Protein AF-A0A3G1DGI2-F1 (afdb_monomer_lite)

Organism: Pseudomonas aeruginosa (NCBI:txid287)

Sequence (39 aa):
MQKADWQIVQIWPDFVVEVNCNGGGHRRVYHDGRIELID

Foldseek 3Di:
DPDFDWDFPADDPFWTWTARPVPGWIWTQGPVRDIDTDD

Radius of gyration: 10.0 Å; chains: 1; bounding box: 22×23×21 Å

Secondary structure (DSSP, 8-state):
-PPP-EEEEEE-SSEEEEEETTT--EEEEETTS-EEEE-

Structure (mmCIF, N/CA/C/O backbone):
data_AF-A0A3G1DGI2-F1
#
_entry.id   AF-A0A3G1DGI2-F1
#
loop_
_atom_site.group_PDB
_atom_site.id
_atom_site.type_symbol
_atom_site.label_atom_id
_atom_site.label_alt_id
_atom_site.label_comp_id
_atom_site.label_asym_id
_atom_site.label_entity_id
_atom_site.label_seq_id
_atom_site.pd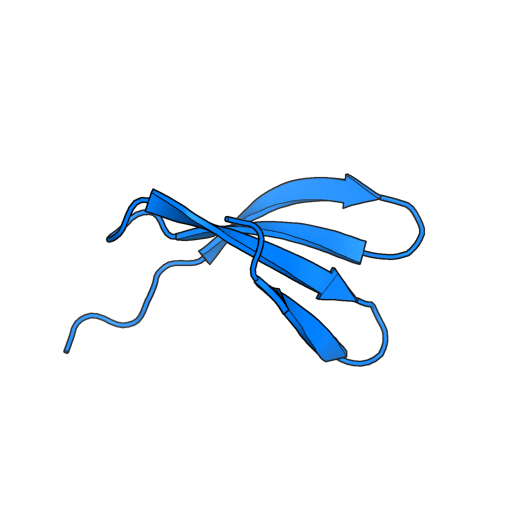bx_PDB_ins_code
_atom_site.Cartn_x
_atom_site.Cartn_y
_atom_site.Cartn_z
_atom_site.occupancy
_atom_site.B_iso_or_equiv
_atom_site.auth_seq_id
_atom_site.auth_comp_id
_atom_site.auth_asym_id
_atom_site.auth_atom_id
_atom_site.pdbx_PDB_model_num
ATOM 1 N N . MET A 1 1 ? 6.667 -16.949 -10.248 1.00 49.72 1 MET A N 1
ATOM 2 C CA . MET A 1 1 ? 6.141 -15.600 -9.959 1.00 49.72 1 MET A CA 1
ATOM 3 C C . MET A 1 1 ? 6.598 -15.258 -8.549 1.00 49.72 1 MET A C 1
ATOM 5 O O . MET A 1 1 ? 6.142 -15.913 -7.621 1.00 49.72 1 MET A O 1
ATOM 9 N N . GLN A 1 2 ? 7.604 -14.393 -8.381 1.00 55.28 2 GLN A N 1
ATOM 10 C CA . GLN A 1 2 ? 8.028 -13.999 -7.031 1.00 55.28 2 GLN A CA 1
ATOM 11 C C . GLN A 1 2 ? 6.873 -13.223 -6.388 1.00 55.28 2 GLN A C 1
ATOM 13 O O . GLN A 1 2 ? 6.285 -12.352 -7.029 1.00 55.28 2 GLN A O 1
ATOM 18 N N . LYS A 1 3 ? 6.483 -13.600 -5.168 1.00 59.81 3 LYS A N 1
ATOM 19 C CA . LYS A 1 3 ? 5.446 -12.894 -4.409 1.00 59.81 3 LYS A CA 1
ATOM 20 C C . LYS A 1 3 ? 5.948 -11.464 -4.184 1.00 59.81 3 LYS A C 1
ATOM 22 O O . LYS A 1 3 ? 7.107 -11.290 -3.818 1.00 59.81 3 LYS A O 1
ATOM 27 N N . ALA A 1 4 ? 5.124 -10.457 -4.471 1.00 68.69 4 ALA A N 1
ATOM 28 C CA . ALA A 1 4 ? 5.501 -9.071 -4.210 1.00 68.69 4 ALA A CA 1
ATOM 29 C C . ALA A 1 4 ? 5.807 -8.919 -2.713 1.00 68.69 4 ALA A C 1
ATOM 31 O O . ALA A 1 4 ? 4.964 -9.266 -1.880 1.00 68.69 4 ALA A O 1
ATOM 32 N N . ASP A 1 5 ? 7.025 -8.478 -2.404 1.00 88.06 5 ASP A N 1
ATOM 33 C CA . ASP A 1 5 ? 7.473 -8.233 -1.040 1.00 88.06 5 ASP A CA 1
ATOM 34 C C . ASP A 1 5 ? 7.168 -6.772 -0.714 1.00 88.06 5 ASP A C 1
ATOM 36 O O . ASP A 1 5 ? 7.825 -5.860 -1.220 1.00 88.06 5 ASP A O 1
ATOM 40 N N . TRP A 1 6 ? 6.079 -6.570 0.023 1.00 92.56 6 TRP A N 1
ATOM 41 C CA . TRP A 1 6 ? 5.587 -5.255 0.408 1.00 92.56 6 TRP A CA 1
ATOM 42 C C . TRP A 1 6 ? 6.075 -4.935 1.814 1.00 92.56 6 TRP A C 1
ATOM 44 O O . TRP A 1 6 ? 5.791 -5.681 2.749 1.00 92.56 6 TRP A O 1
ATOM 54 N N . GLN A 1 7 ? 6.790 -3.823 1.958 1.00 94.25 7 GLN A N 1
ATOM 55 C CA . GLN A 1 7 ? 7.353 -3.383 3.233 1.00 94.25 7 GLN A CA 1
ATOM 56 C C . GLN A 1 7 ? 6.751 -2.043 3.639 1.00 94.25 7 GLN A C 1
ATOM 58 O O . GLN A 1 7 ? 6.690 -1.122 2.823 1.00 94.25 7 GLN A O 1
ATOM 63 N N . ILE A 1 8 ? 6.318 -1.927 4.896 1.00 94.75 8 ILE A N 1
ATOM 64 C CA . ILE A 1 8 ? 5.781 -0.678 5.445 1.00 94.7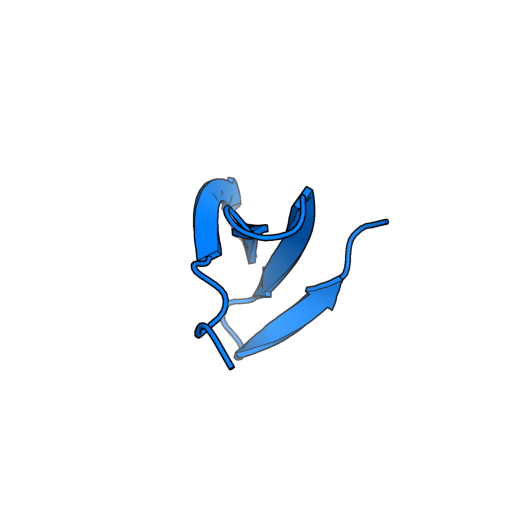5 8 ILE A CA 1
ATOM 65 C C . ILE A 1 8 ? 6.927 0.322 5.596 1.00 94.75 8 ILE A C 1
ATOM 67 O O . ILE A 1 8 ? 7.890 0.069 6.318 1.00 94.75 8 ILE A O 1
ATOM 71 N N . VAL A 1 9 ? 6.799 1.475 4.945 1.00 94.88 9 VAL A N 1
ATOM 72 C CA . VAL A 1 9 ? 7.789 2.562 5.009 1.00 94.88 9 VAL A CA 1
ATOM 73 C C . VAL A 1 9 ? 7.275 3.783 5.766 1.00 94.88 9 VAL A C 1
ATOM 75 O O . VAL A 1 9 ? 8.069 4.587 6.247 1.00 94.88 9 VAL A O 1
ATOM 78 N N . GLN A 1 10 ? 5.952 3.929 5.895 1.00 95.56 10 GLN A N 1
ATOM 79 C CA . GLN A 1 10 ? 5.337 5.032 6.627 1.00 95.56 10 GLN A CA 1
ATOM 80 C C . GLN A 1 10 ? 3.989 4.622 7.221 1.00 95.56 10 GLN A C 1
ATOM 82 O O . GLN A 1 10 ? 3.225 3.886 6.599 1.00 95.56 10 GLN A O 1
ATOM 87 N N . ILE A 1 11 ? 3.684 5.134 8.412 1.00 96.00 11 ILE A N 1
ATOM 88 C CA . ILE A 1 11 ? 2.427 4.888 9.121 1.00 96.00 11 ILE A CA 1
ATOM 89 C C . ILE A 1 11 ? 1.685 6.217 9.262 1.00 96.00 11 ILE A C 1
ATOM 91 O O . ILE A 1 11 ? 2.254 7.195 9.749 1.00 96.00 11 ILE A O 1
ATOM 95 N N . TRP A 1 12 ? 0.421 6.236 8.849 1.00 95.56 12 TRP A N 1
ATOM 96 C CA . TRP A 1 12 ? -0.512 7.347 9.009 1.00 95.56 12 TRP A CA 1
ATOM 97 C C . TRP A 1 12 ? -1.699 6.904 9.877 1.00 95.56 12 TRP A C 1
ATOM 99 O O . TRP A 1 12 ? -1.921 5.701 10.033 1.00 95.56 12 TRP A O 1
ATOM 109 N N . PRO A 1 13 ? -2.485 7.842 10.438 1.00 96.00 13 PRO A N 1
ATOM 110 C CA . PRO A 1 13 ? -3.657 7.488 11.236 1.00 96.00 13 PRO A CA 1
ATOM 111 C C . PRO A 1 13 ? -4.640 6.570 10.498 1.00 96.00 13 PRO A C 1
ATOM 113 O O . PRO A 1 13 ? -5.146 5.627 11.098 1.00 96.00 13 PRO A O 1
ATOM 116 N N . ASP A 1 14 ? -4.842 6.792 9.195 1.00 95.88 14 ASP A N 1
ATOM 117 C CA . ASP A 1 14 ? -5.882 6.109 8.412 1.00 95.88 14 ASP A CA 1
ATOM 118 C C . ASP A 1 14 ? -5.359 4.978 7.507 1.00 95.88 14 ASP A C 1
ATOM 120 O O . ASP A 1 14 ? -6.140 4.142 7.044 1.00 95.88 14 ASP A O 1
ATOM 124 N N . PHE A 1 15 ? -4.053 4.951 7.222 1.00 96.50 15 PHE A N 1
ATOM 125 C CA . PHE A 1 15 ? -3.431 3.980 6.318 1.00 96.50 15 PHE A CA 1
ATOM 126 C C . PHE A 1 15 ? -1.935 3.798 6.595 1.00 96.50 15 PHE A C 1
ATOM 128 O O . PHE A 1 15 ? -1.287 4.624 7.232 1.00 96.50 15 PHE A O 1
ATOM 135 N N . VAL A 1 16 ? -1.351 2.740 6.045 1.00 97.44 16 VAL A N 1
ATOM 136 C CA . VAL A 1 16 ? 0.103 2.572 5.943 1.00 97.44 16 VAL A CA 1
ATOM 137 C C . VAL A 1 16 ? 0.543 2.697 4.492 1.00 97.44 16 VAL A C 1
ATOM 139 O O . VAL A 1 16 ? -0.206 2.352 3.578 1.00 97.44 16 VAL A O 1
ATOM 142 N N . VAL A 1 17 ? 1.749 3.211 4.268 1.00 95.56 17 VAL A N 1
ATOM 143 C CA . VAL A 1 17 ? 2.390 3.201 2.951 1.00 95.56 17 VAL A CA 1
ATOM 144 C C . VAL A 1 17 ? 3.316 2.003 2.883 1.00 95.56 17 VAL A C 1
ATOM 146 O O . VAL A 1 17 ? 4.192 1.845 3.737 1.00 95.56 17 VAL A O 1
ATOM 149 N N . GLU A 1 18 ? 3.146 1.196 1.845 1.00 95.94 18 GLU A N 1
ATOM 150 C CA . GLU A 1 18 ? 4.002 0.058 1.546 1.00 95.94 18 GLU A CA 1
ATOM 151 C C . GLU A 1 18 ? 4.714 0.235 0.206 1.00 95.94 18 GLU A C 1
ATOM 153 O O . GLU A 1 18 ? 4.149 0.777 -0.747 1.00 95.94 18 GLU 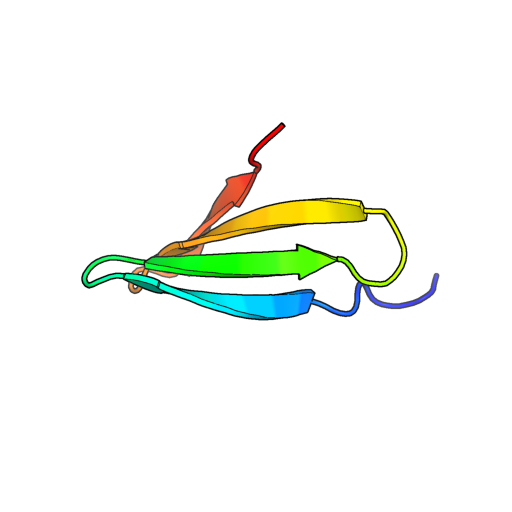A O 1
ATOM 158 N N . VAL A 1 19 ? 5.944 -0.271 0.127 1.00 94.06 19 VAL A N 1
ATOM 159 C CA . VAL A 1 19 ? 6.765 -0.289 -1.091 1.00 94.06 19 VAL A CA 1
ATOM 160 C C . VAL A 1 19 ? 6.989 -1.724 -1.536 1.00 94.06 19 VAL A C 1
ATOM 162 O O . VAL A 1 19 ? 7.292 -2.586 -0.715 1.00 94.06 19 VAL A O 1
ATOM 165 N N . ASN A 1 20 ? 6.867 -1.977 -2.838 1.00 93.19 20 ASN A N 1
ATOM 166 C CA . ASN A 1 20 ? 7.229 -3.249 -3.448 1.00 93.19 20 ASN A CA 1
ATOM 167 C C . ASN A 1 20 ? 8.736 -3.294 -3.710 1.00 93.19 20 ASN A C 1
ATOM 169 O O . ASN A 1 20 ? 9.226 -2.711 -4.683 1.00 93.19 20 ASN A O 1
ATOM 173 N N . CYS A 1 21 ? 9.458 -4.056 -2.895 1.00 86.44 21 CYS A N 1
ATOM 174 C CA . CYS A 1 21 ? 10.910 -4.202 -2.990 1.00 86.44 21 CYS A CA 1
ATOM 175 C C . CYS A 1 21 ? 11.382 -4.857 -4.300 1.00 86.44 21 CYS A C 1
ATOM 177 O O . CYS A 1 21 ? 12.537 -4.696 -4.683 1.00 86.44 21 CYS A O 1
ATOM 179 N N . ASN A 1 22 ? 10.493 -5.552 -5.015 1.00 87.81 22 ASN A N 1
ATOM 180 C CA . ASN A 1 22 ? 10.826 -6.288 -6.236 1.00 87.81 22 ASN A CA 1
ATOM 181 C C . ASN A 1 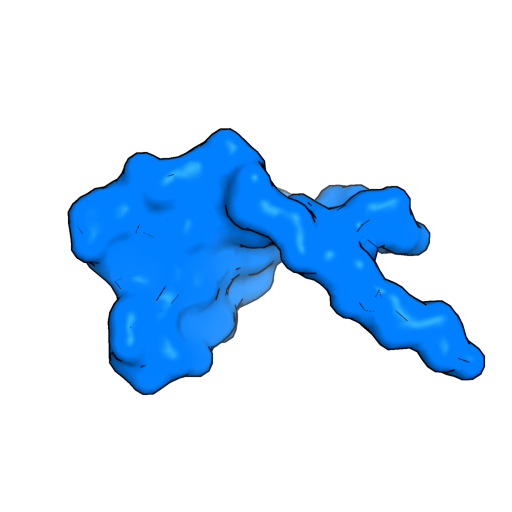22 ? 10.470 -5.534 -7.527 1.00 87.81 22 ASN A C 1
ATOM 183 O O . ASN A 1 22 ? 10.778 -6.019 -8.614 1.00 87.81 22 ASN A O 1
ATOM 187 N N . GLY A 1 23 ? 9.784 -4.390 -7.437 1.00 78.25 23 GLY A N 1
ATOM 188 C CA . GLY A 1 23 ? 9.234 -3.710 -8.617 1.00 78.25 23 GLY A CA 1
ATOM 189 C C . GLY A 1 23 ? 9.062 -2.199 -8.505 1.00 78.25 23 GLY A C 1
ATOM 190 O O . GLY A 1 23 ? 8.597 -1.593 -9.462 1.00 78.25 23 GLY A O 1
ATOM 191 N N . GLY A 1 24 ? 9.415 -1.585 -7.371 1.00 81.88 24 GLY A N 1
ATOM 192 C CA . GLY A 1 24 ? 9.456 -0.125 -7.231 1.00 81.88 24 GLY A CA 1
ATOM 193 C C . GLY A 1 24 ? 8.098 0.578 -7.120 1.00 81.88 24 GLY A C 1
ATOM 194 O O . GLY A 1 24 ? 8.045 1.797 -7.223 1.00 81.88 24 GLY A O 1
ATOM 195 N N . GLY A 1 25 ? 7.004 -0.158 -6.904 1.00 89.56 25 GLY A N 1
ATOM 196 C CA . GLY A 1 25 ? 5.662 0.413 -6.733 1.00 89.56 25 GLY A CA 1
ATOM 197 C C . GLY A 1 25 ? 5.353 0.809 -5.289 1.00 89.56 25 GLY A C 1
ATOM 198 O O . GLY A 1 25 ? 5.859 0.188 -4.354 1.00 89.56 25 GLY A O 1
ATOM 199 N N . HIS A 1 26 ? 4.468 1.790 -5.117 1.00 93.88 26 HIS A N 1
ATOM 200 C CA . HIS A 1 26 ? 3.971 2.234 -3.815 1.00 93.88 26 HIS A CA 1
ATOM 201 C C . HIS A 1 26 ? 2.471 1.946 -3.697 1.00 93.88 26 HIS A C 1
ATOM 203 O O . HIS A 1 26 ? 1.726 2.009 -4.678 1.00 93.88 26 HIS A O 1
ATOM 209 N N . ARG A 1 27 ? 2.001 1.641 -2.488 1.00 95.44 27 ARG A N 1
ATOM 210 C CA . ARG A 1 27 ? 0.566 1.522 -2.205 1.00 95.44 27 ARG A CA 1
ATOM 211 C C . ARG A 1 27 ? 0.213 2.045 -0.824 1.00 95.44 27 ARG A C 1
ATOM 213 O O . ARG A 1 27 ? 1.029 1.990 0.092 1.00 95.44 27 ARG A O 1
ATOM 220 N N . ARG A 1 28 ? -1.023 2.508 -0.670 1.00 97.31 28 ARG A N 1
ATOM 221 C CA . ARG A 1 28 ? -1.655 2.766 0.625 1.00 97.31 28 ARG A CA 1
ATOM 222 C C . ARG A 1 28 ? -2.517 1.576 0.993 1.00 97.31 28 ARG A C 1
ATOM 224 O O . ARG A 1 28 ? -3.292 1.113 0.159 1.00 97.31 28 ARG A O 1
ATOM 231 N N . VAL A 1 29 ? -2.399 1.111 2.227 1.00 96.62 29 VAL A N 1
ATOM 232 C CA . VAL A 1 29 ? -3.258 0.072 2.797 1.00 96.62 29 VAL A CA 1
ATOM 233 C C . VAL A 1 29 ? -4.020 0.688 3.959 1.00 96.62 29 VAL A C 1
ATOM 235 O O . VAL A 1 29 ? -3.420 1.098 4.950 1.00 96.62 29 VAL A O 1
ATOM 238 N N . TYR A 1 30 ? -5.333 0.797 3.806 1.00 97.12 30 TYR A N 1
ATOM 239 C CA . TYR A 1 30 ? -6.237 1.358 4.804 1.00 97.12 30 TYR A CA 1
ATOM 240 C C . TYR A 1 30 ? -6.639 0.291 5.829 1.00 97.12 30 TYR A C 1
ATOM 242 O O . TYR A 1 30 ? -6.610 -0.907 5.541 1.00 97.12 30 TYR A O 1
ATOM 250 N N . HIS A 1 31 ? -7.059 0.718 7.023 1.00 93.56 31 HIS A N 1
ATOM 251 C CA . HIS A 1 31 ? -7.486 -0.199 8.097 1.00 93.56 31 HIS A CA 1
ATOM 252 C C . HIS A 1 31 ? -8.716 -1.046 7.743 1.00 93.56 31 HIS A C 1
ATOM 254 O O . HIS A 1 31 ? -8.920 -2.109 8.323 1.00 93.56 31 HIS A O 1
ATOM 260 N N . ASP A 1 32 ? -9.523 -0.592 6.784 1.00 95.19 32 ASP A N 1
ATOM 261 C CA . ASP A 1 32 ? -10.677 -1.319 6.241 1.00 95.19 32 ASP A CA 1
ATOM 262 C C . ASP A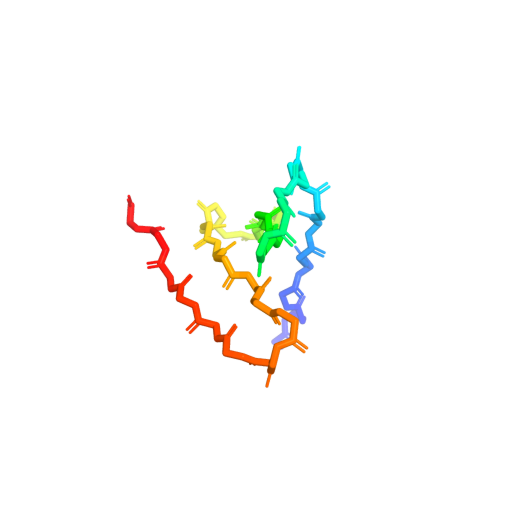 1 32 ? -10.291 -2.368 5.177 1.00 95.19 32 ASP A C 1
ATOM 264 O O . ASP A 1 32 ? -11.156 -3.052 4.630 1.00 95.19 32 ASP A O 1
ATOM 268 N N . GLY A 1 33 ? -8.995 -2.510 4.879 1.00 92.56 33 GLY A N 1
ATOM 269 C CA . GLY A 1 33 ? -8.465 -3.428 3.874 1.00 92.56 33 GLY A CA 1
ATOM 270 C C . GLY A 1 33 ? -8.455 -2.868 2.451 1.00 92.56 33 GLY A C 1
ATOM 271 O O . GLY A 1 33 ? -8.011 -3.565 1.535 1.00 92.56 33 GLY A O 1
ATOM 272 N N . ARG A 1 34 ? -8.903 -1.625 2.231 1.00 97.12 34 ARG A N 1
ATOM 273 C CA . ARG A 1 34 ? -8.793 -0.965 0.927 1.00 97.12 34 ARG A CA 1
ATOM 274 C C . ARG A 1 34 ? -7.324 -0.745 0.572 1.00 97.12 34 ARG A C 1
ATOM 276 O O . ARG A 1 34 ? -6.507 -0.390 1.421 1.00 97.12 34 ARG A O 1
ATOM 283 N N . ILE A 1 35 ? -6.999 -0.933 -0.705 1.00 96.06 35 ILE A N 1
ATOM 284 C CA . ILE A 1 35 ? -5.656 -0.716 -1.244 1.00 96.06 35 ILE A CA 1
ATOM 285 C C . ILE A 1 35 ? -5.740 0.294 -2.382 1.00 96.06 35 ILE A C 1
ATOM 287 O O . ILE A 1 35 ? -6.502 0.099 -3.327 1.00 96.06 35 ILE A O 1
ATOM 291 N N . GLU A 1 36 ? -4.929 1.345 -2.306 1.00 96.81 36 GLU A N 1
ATOM 292 C CA . GLU A 1 36 ? -4.771 2.338 -3.372 1.00 96.81 36 GLU A CA 1
ATOM 293 C C . GLU A 1 36 ? -3.327 2.318 -3.879 1.00 96.81 36 GLU A C 1
ATOM 295 O O . GLU A 1 36 ? -2.389 2.440 -3.092 1.00 96.81 36 GLU A O 1
ATOM 300 N N . LEU A 1 37 ? -3.135 2.153 -5.189 1.00 92.12 37 LEU A N 1
ATOM 301 C CA . LEU A 1 37 ? -1.815 2.274 -5.809 1.00 92.12 37 LEU A CA 1
ATOM 302 C C . LEU A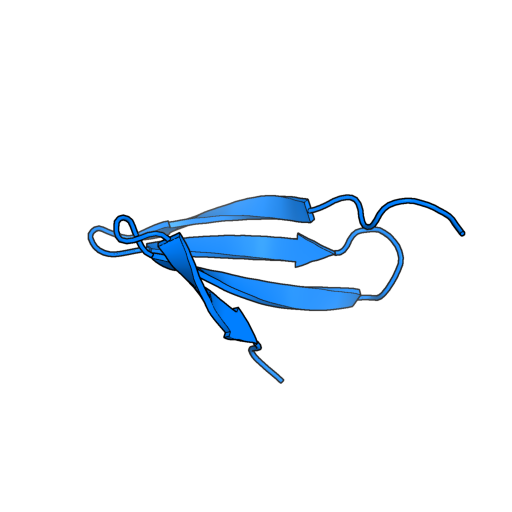 1 37 ? -1.445 3.755 -5.928 1.00 92.12 37 LEU A C 1
ATOM 304 O O . LEU A 1 37 ? -2.282 4.572 -6.310 1.00 92.12 37 LEU A O 1
ATOM 308 N N . ILE A 1 38 ? -0.200 4.083 -5.590 1.00 85.06 38 ILE A N 1
ATOM 309 C CA . ILE A 1 38 ? 0.367 5.421 -5.764 1.00 85.06 38 ILE A CA 1
ATOM 310 C C . ILE A 1 38 ? 1.352 5.319 -6.936 1.00 85.06 38 ILE A C 1
ATOM 312 O O . ILE A 1 38 ? 2.289 4.521 -6.852 1.00 85.06 38 ILE A O 1
ATOM 316 N N . ASP A 1 39 ? 1.088 6.062 -8.013 1.00 72.81 39 ASP A N 1
ATOM 317 C CA . ASP A 1 39 ? 1.989 6.218 -9.171 1.00 72.81 39 ASP A CA 1
ATOM 318 C C . ASP A 1 39 ? 3.161 7.153 -8.829 1.00 72.81 39 ASP A C 1
ATOM 320 O O . ASP A 1 39 ? 2.907 8.182 -8.152 1.00 72.81 39 ASP A O 1
#

pLDDT: mean 89.11, std 11.89, range [49.72, 97.44]